Protein AF-A0A351AFG5-F1 (afdb_monomer)

Mean predicted aligned error: 5.0 Å

Sequence (66 aa):
MKDRQLKVVRLIEPELCLECRFAQMADVEMADGTHQRMIHCRRLDCDNWDYQSAADANALDLDDAA

Structure (mmCIF, N/CA/C/O backbone):
data_AF-A0A351AFG5-F1
#
_entry.id   AF-A0A351AFG5-F1
#
loop_
_atom_site.group_PDB
_atom_site.id
_atom_site.type_symbol
_atom_site.label_atom_id
_atom_site.label_alt_id
_atom_site.label_comp_id
_atom_site.label_asym_id
_atom_site.label_entity_id
_atom_site.label_seq_id
_atom_site.pdbx_PDB_ins_code
_atom_site.Cartn_x
_atom_site.Cartn_y
_atom_site.Cartn_z
_atom_site.occupancy
_atom_site.B_iso_or_equiv
_atom_site.auth_seq_id
_atom_site.auth_comp_id
_atom_site.auth_asym_id
_atom_site.auth_atom_id
_atom_site.pdbx_PDB_model_num
ATOM 1 N N . MET A 1 1 ? 5.794 7.475 17.908 1.00 43.69 1 MET A N 1
ATOM 2 C CA . MET A 1 1 ? 6.243 7.381 16.500 1.00 43.69 1 MET A CA 1
ATOM 3 C C . MET A 1 1 ? 5.374 8.340 15.701 1.00 43.69 1 MET A C 1
ATOM 5 O O . MET A 1 1 ? 4.204 8.418 16.029 1.00 43.69 1 MET A O 1
ATOM 9 N N . LYS A 1 2 ? 5.908 9.134 14.757 1.00 41.44 2 LYS A N 1
ATOM 10 C CA . LYS A 1 2 ? 5.041 9.914 13.849 1.00 41.44 2 LYS A CA 1
ATOM 11 C C . LYS A 1 2 ? 4.120 8.917 13.148 1.00 41.44 2 LYS A C 1
ATOM 13 O O . LYS A 1 2 ? 4.664 8.003 12.530 1.00 41.44 2 LYS A O 1
ATOM 18 N N . ASP A 1 3 ? 2.808 9.083 13.285 1.00 51.66 3 ASP A N 1
ATOM 19 C CA . ASP A 1 3 ? 1.781 8.278 12.623 1.00 51.66 3 ASP A CA 1
ATOM 20 C C . ASP A 1 3 ? 2.067 8.245 11.121 1.00 51.66 3 ASP A C 1
ATOM 22 O O . ASP A 1 3 ? 1.768 9.186 10.383 1.00 51.66 3 ASP A O 1
ATOM 26 N N . ARG A 1 4 ? 2.758 7.200 10.658 1.00 63.97 4 ARG A N 1
ATOM 27 C CA . ARG A 1 4 ? 2.923 6.969 9.228 1.00 63.97 4 ARG A CA 1
ATOM 28 C C . ARG A 1 4 ? 1.552 6.508 8.768 1.00 63.97 4 ARG A C 1
ATOM 30 O O . ARG A 1 4 ? 1.181 5.381 9.067 1.00 63.97 4 ARG A O 1
ATOM 37 N N . GLN A 1 5 ? 0.793 7.392 8.117 1.00 72.00 5 GLN A N 1
ATOM 38 C CA . GLN A 1 5 ? -0.459 7.000 7.475 1.00 72.00 5 GLN A CA 1
ATOM 39 C C . GLN A 1 5 ? -0.150 5.873 6.491 1.00 72.00 5 GLN A C 1
ATOM 41 O O . GLN A 1 5 ? 0.495 6.097 5.465 1.00 72.00 5 GLN A O 1
ATOM 46 N N . LEU A 1 6 ? -0.567 4.663 6.849 1.00 85.06 6 LEU A N 1
ATOM 47 C CA . LEU A 1 6 ? -0.523 3.504 5.977 1.00 85.06 6 LEU A CA 1
ATOM 48 C C . LEU A 1 6 ? -1.573 3.700 4.889 1.00 85.06 6 LEU A C 1
ATOM 50 O O . LEU A 1 6 ? -2.733 3.999 5.172 1.00 85.06 6 LEU A O 1
ATOM 54 N N . LYS A 1 7 ? -1.138 3.561 3.640 1.00 89.56 7 LYS A N 1
ATOM 55 C CA . LYS A 1 7 ? -2.012 3.600 2.473 1.00 89.56 7 LYS A CA 1
ATOM 56 C C . LYS A 1 7 ? -1.970 2.242 1.799 1.00 89.56 7 LYS A C 1
ATOM 58 O O . LYS A 1 7 ? -0.889 1.724 1.526 1.00 89.56 7 LYS A O 1
ATOM 63 N N . VAL A 1 8 ? -3.144 1.701 1.512 1.00 92.62 8 VAL A N 1
ATOM 64 C CA . VAL A 1 8 ? -3.313 0.526 0.661 1.00 92.62 8 VAL A CA 1
ATOM 65 C C . VAL A 1 8 ? -3.588 1.019 -0.747 1.00 92.62 8 VAL A C 1
ATOM 67 O O . VAL A 1 8 ? -4.439 1.881 -0.955 1.00 92.62 8 VAL A O 1
ATOM 70 N N . VAL A 1 9 ? -2.840 0.492 -1.708 1.00 94.25 9 VAL A N 1
ATOM 71 C CA . VAL A 1 9 ? -2.962 0.817 -3.130 1.00 94.25 9 VAL A CA 1
ATOM 72 C C . VAL A 1 9 ? -2.993 -0.476 -3.931 1.00 94.25 9 VAL A C 1
ATOM 74 O O . VAL A 1 9 ? -2.414 -1.489 -3.538 1.00 94.25 9 VAL A O 1
ATOM 77 N N . ARG A 1 10 ? -3.639 -0.434 -5.089 1.00 94.50 10 ARG A N 1
ATOM 78 C CA . ARG A 1 10 ? -3.531 -1.466 -6.112 1.00 94.50 10 ARG A CA 1
ATOM 79 C C . ARG A 1 10 ? -2.140 -1.409 -6.749 1.00 94.50 10 ARG A C 1
ATOM 81 O O . ARG A 1 10 ? -1.597 -0.331 -6.992 1.00 94.50 10 ARG A O 1
ATOM 88 N N . LEU A 1 11 ? -1.586 -2.579 -7.048 1.00 94.62 11 LEU A N 1
ATOM 89 C CA . LEU A 1 11 ? -0.363 -2.707 -7.840 1.00 94.62 11 LEU A CA 1
ATOM 90 C C . LEU A 1 11 ? -0.710 -2.764 -9.330 1.00 94.62 11 LEU A C 1
ATOM 92 O O . LEU A 1 11 ? -1.720 -3.365 -9.710 1.00 94.62 11 LEU A O 1
ATOM 96 N N . ILE A 1 12 ? 0.115 -2.137 -10.167 1.00 95.19 12 ILE A N 1
ATOM 97 C CA . ILE A 1 12 ? -0.051 -2.176 -11.627 1.00 95.19 12 ILE A CA 1
ATOM 98 C C . ILE A 1 12 ? 0.367 -3.561 -12.144 1.00 95.19 12 ILE A C 1
ATOM 100 O O . ILE A 1 12 ? -0.407 -4.204 -12.848 1.00 95.19 12 ILE A O 1
ATOM 104 N N . GLU A 1 13 ? 1.535 -4.038 -11.704 1.00 94.19 13 GLU A N 1
ATOM 105 C CA . GLU A 1 13 ? 2.125 -5.351 -11.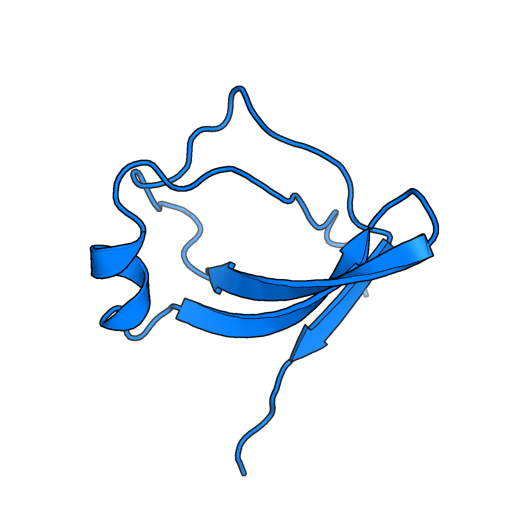999 1.00 94.19 13 GLU A CA 1
ATOM 106 C C . GLU A 1 13 ? 2.484 -6.073 -10.68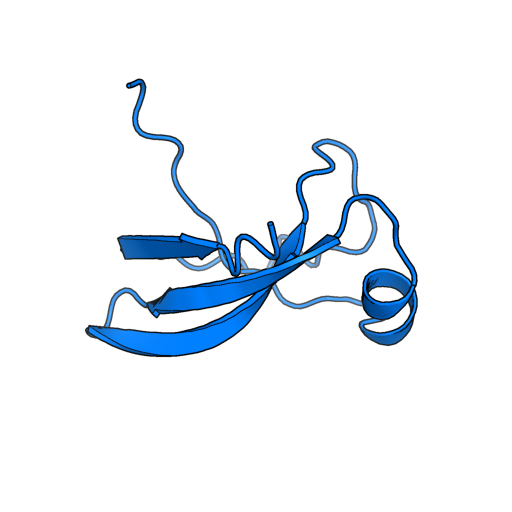0 1.00 94.19 13 GLU A C 1
ATOM 108 O O . GLU A 1 13 ? 3.598 -5.920 -10.163 1.00 94.19 13 GLU A O 1
ATOM 113 N N . PRO A 1 14 ? 1.543 -6.808 -10.057 1.00 91.31 14 PRO A N 1
ATOM 114 C CA . PRO A 1 14 ? 1.751 -7.451 -8.755 1.00 91.31 14 PRO A CA 1
ATOM 115 C C . PRO A 1 14 ? 2.928 -8.433 -8.715 1.00 91.31 14 PRO A C 1
ATOM 117 O O . PRO A 1 14 ? 3.615 -8.533 -7.696 1.00 91.31 14 PRO A O 1
ATOM 120 N N . GLU A 1 15 ? 3.185 -9.133 -9.818 1.00 92.19 15 GLU A N 1
ATOM 121 C CA . GLU A 1 15 ? 4.219 -10.162 -9.938 1.00 92.19 15 GLU A CA 1
ATOM 122 C C . GLU A 1 15 ? 5.619 -9.580 -9.705 1.00 92.19 15 GLU A C 1
ATOM 124 O O . GLU A 1 15 ? 6.435 -10.194 -9.019 1.00 92.19 15 GLU A O 1
ATOM 129 N N . LEU A 1 16 ? 5.871 -8.347 -10.164 1.00 93.31 16 LEU A N 1
ATOM 130 C CA . LEU A 1 16 ? 7.145 -7.652 -9.940 1.00 93.31 16 LEU A CA 1
ATOM 131 C C . LEU A 1 16 ? 7.409 -7.389 -8.455 1.00 93.31 16 LEU A C 1
ATOM 133 O O . LEU A 1 16 ? 8.558 -7.363 -8.011 1.00 93.31 16 LEU A O 1
ATOM 137 N N . CYS A 1 17 ? 6.354 -7.186 -7.665 1.00 93.38 17 CYS A N 1
ATOM 138 C CA . CYS A 1 17 ? 6.493 -6.966 -6.233 1.00 93.38 17 CYS A CA 1
ATOM 139 C C . CYS A 1 17 ? 6.760 -8.258 -5.457 1.00 93.38 17 CYS A C 1
ATOM 141 O O . CYS A 1 17 ? 7.353 -8.172 -4.388 1.00 93.38 17 CYS A O 1
ATOM 143 N N . LEU A 1 18 ? 6.403 -9.434 -5.981 1.00 90.12 18 LEU A N 1
ATOM 144 C CA . LEU A 1 18 ? 6.711 -10.715 -5.333 1.00 90.12 18 LEU A CA 1
ATOM 145 C C . LEU A 1 18 ? 8.214 -11.036 -5.355 1.00 90.12 18 LEU A C 1
ATOM 147 O O . LEU A 1 18 ? 8.714 -11.696 -4.448 1.00 90.12 18 LEU A O 1
ATOM 151 N N . GLU A 1 19 ? 8.941 -10.532 -6.353 1.00 91.88 19 GLU A N 1
ATOM 152 C CA . GLU A 1 19 ? 10.397 -10.707 -6.494 1.00 91.88 19 GLU A CA 1
ATOM 153 C C . GLU A 1 19 ? 11.201 -9.486 -6.000 1.00 91.88 19 GLU A C 1
ATOM 155 O O . GLU A 1 19 ? 12.436 -9.477 -5.991 1.00 91.88 19 GLU A O 1
ATOM 160 N N . CYS A 1 20 ? 10.519 -8.421 -5.572 1.00 93.50 20 CYS A N 1
ATOM 161 C CA . CYS A 1 20 ? 11.157 -7.175 -5.170 1.00 93.50 20 CYS A CA 1
ATOM 162 C C . CYS A 1 20 ? 11.725 -7.265 -3.748 1.00 93.50 20 CYS A C 1
ATOM 164 O O . CYS A 1 20 ? 10.986 -7.379 -2.776 1.00 93.50 20 CYS A O 1
ATOM 166 N N . ARG A 1 21 ? 13.037 -7.050 -3.586 1.00 93.56 21 ARG A N 1
ATOM 167 C CA . ARG A 1 21 ? 13.711 -7.043 -2.265 1.00 93.56 21 ARG A CA 1
ATOM 168 C C . ARG A 1 21 ? 13.177 -6.015 -1.250 1.00 93.56 21 ARG A C 1
ATOM 170 O O . ARG A 1 21 ? 13.544 -6.052 -0.079 1.00 93.56 21 ARG A O 1
ATOM 177 N N . PHE A 1 22 ? 12.398 -5.035 -1.707 1.00 93.25 22 PHE A N 1
ATOM 178 C CA . PHE A 1 22 ? 11.801 -3.994 -0.862 1.00 93.25 22 PHE A CA 1
ATOM 179 C C . PHE A 1 22 ? 10.360 -4.309 -0.447 1.00 93.25 22 PHE A C 1
ATOM 181 O O . PHE A 1 22 ? 9.797 -3.575 0.371 1.00 93.25 22 PHE A O 1
ATOM 188 N N . ALA A 1 23 ? 9.780 -5.363 -1.015 1.00 93.38 23 ALA A N 1
ATOM 189 C CA . ALA A 1 23 ? 8.448 -5.848 -0.721 1.00 93.38 23 ALA A CA 1
ATOM 190 C C . ALA A 1 23 ? 8.513 -7.014 0.274 1.00 93.38 23 ALA A C 1
ATOM 192 O O . ALA A 1 23 ? 9.469 -7.787 0.287 1.00 93.38 23 ALA A O 1
ATOM 193 N N . GLN A 1 24 ? 7.503 -7.107 1.130 1.00 93.69 24 GLN A N 1
ATOM 194 C CA . GLN A 1 24 ? 7.345 -8.173 2.116 1.00 93.69 24 GLN A CA 1
ATOM 195 C C . GLN A 1 24 ? 5.856 -8.472 2.277 1.00 93.69 24 GLN A C 1
ATOM 197 O O . GLN A 1 24 ? 5.034 -7.574 2.102 1.00 93.69 24 GLN A O 1
ATOM 202 N N . MET A 1 25 ? 5.503 -9.713 2.603 1.00 93.62 25 MET A N 1
ATOM 203 C CA . MET A 1 25 ? 4.127 -10.036 2.978 1.00 93.62 25 MET A CA 1
ATOM 204 C C . MET A 1 25 ? 3.817 -9.483 4.370 1.00 93.62 25 MET A C 1
ATOM 206 O O . MET A 1 25 ? 4.683 -9.452 5.244 1.00 93.62 25 MET A O 1
ATOM 210 N N . ALA A 1 26 ? 2.589 -9.026 4.553 1.00 93.38 26 ALA A N 1
ATOM 211 C CA . ALA A 1 26 ? 2.116 -8.482 5.810 1.00 93.38 26 ALA A CA 1
ATOM 212 C C . ALA A 1 26 ? 0.614 -8.711 5.954 1.00 93.38 26 ALA A C 1
ATOM 214 O O . ALA A 1 26 ? -0.108 -8.759 4.953 1.00 93.38 26 ALA A O 1
ATOM 215 N N . ASP A 1 27 ? 0.147 -8.803 7.190 1.00 94.56 27 ASP A N 1
ATOM 216 C CA . ASP A 1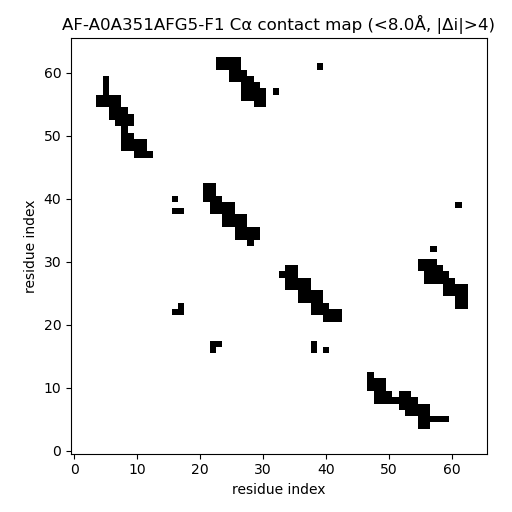 27 ? -1.271 -8.772 7.509 1.00 94.56 27 ASP A CA 1
ATOM 217 C C . ASP A 1 27 ? -1.687 -7.318 7.766 1.00 94.56 27 ASP A C 1
ATOM 219 O O . ASP A 1 27 ? -1.104 -6.604 8.581 1.00 94.56 27 ASP A O 1
ATOM 223 N N . VAL A 1 28 ? -2.666 -6.842 7.000 1.00 92.94 28 VAL A N 1
ATOM 224 C CA . VAL A 1 28 ? -3.134 -5.453 7.027 1.00 92.94 28 VAL A CA 1
ATOM 225 C C . VAL A 1 28 ? -4.541 -5.412 7.592 1.00 92.94 28 VAL A C 1
ATOM 227 O O . VAL A 1 28 ? -5.434 -6.083 7.072 1.00 92.94 28 VAL A O 1
ATOM 230 N N . GLU A 1 29 ? -4.745 -4.586 8.615 1.00 93.50 29 GLU A N 1
ATOM 231 C CA . GLU A 1 29 ? -6.076 -4.232 9.098 1.00 93.50 29 GLU A CA 1
ATOM 232 C C . GLU A 1 29 ? -6.602 -3.041 8.290 1.00 93.50 29 GLU A C 1
ATOM 234 O O . GLU A 1 29 ? -6.089 -1.9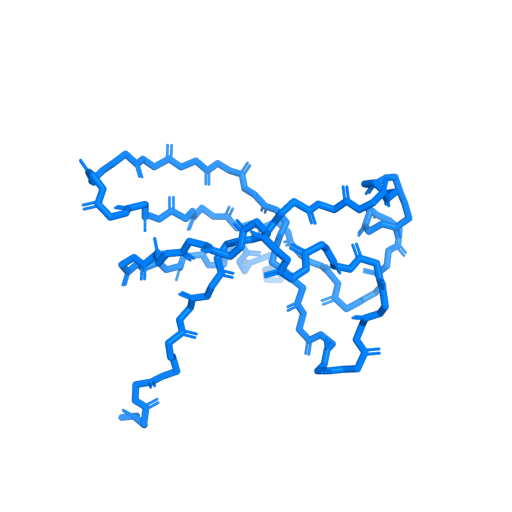18 8.367 1.00 93.50 29 GLU A O 1
ATOM 239 N N . MET A 1 30 ? -7.640 -3.293 7.504 1.00 91.44 30 MET A N 1
ATOM 240 C CA . MET A 1 30 ? -8.346 -2.292 6.713 1.00 91.44 30 MET A CA 1
ATOM 241 C C . MET A 1 30 ? -9.203 -1.391 7.612 1.00 91.44 30 MET A C 1
ATOM 243 O O . MET A 1 30 ? -9.544 -1.747 8.738 1.00 91.44 30 MET A O 1
ATOM 247 N N . ALA A 1 31 ? -9.617 -0.229 7.099 1.00 88.31 31 ALA A N 1
ATOM 248 C CA . ALA A 1 31 ? -10.455 0.717 7.845 1.00 88.31 31 ALA A CA 1
ATOM 249 C C . ALA A 1 31 ? -11.799 0.130 8.337 1.00 88.31 31 ALA A C 1
ATOM 251 O O . ALA A 1 31 ? -12.367 0.625 9.309 1.00 88.31 31 ALA A O 1
ATOM 252 N N . ASP A 1 32 ? -12.306 -0.921 7.687 1.00 88.38 32 ASP A N 1
ATOM 253 C CA . ASP A 1 32 ? -13.526 -1.643 8.074 1.00 88.38 32 ASP A CA 1
ATOM 254 C C . ASP A 1 32 ? -13.294 -2.735 9.142 1.00 88.38 32 ASP A C 1
ATOM 256 O O . ASP A 1 32 ? -14.234 -3.436 9.520 1.00 88.38 32 ASP A O 1
ATOM 260 N N . GLY A 1 33 ? -12.060 -2.878 9.639 1.00 89.69 33 GLY A N 1
ATOM 261 C CA . GLY A 1 33 ? -11.647 -3.884 10.622 1.00 89.69 33 GLY A CA 1
ATOM 262 C C . GLY A 1 33 ? -11.352 -5.263 10.023 1.00 89.69 33 GLY A C 1
ATOM 263 O O . GLY A 1 33 ? -10.991 -6.194 10.751 1.00 89.69 33 GLY A O 1
ATOM 264 N N . THR A 1 34 ? -11.497 -5.437 8.704 1.00 92.75 34 THR A N 1
ATOM 265 C CA . THR A 1 34 ? -11.103 -6.686 8.045 1.00 92.75 34 THR A CA 1
ATOM 266 C C . THR A 1 34 ? -9.586 -6.809 7.984 1.00 92.75 34 THR A C 1
ATOM 268 O O . THR A 1 34 ? -8.872 -5.821 7.832 1.00 92.75 34 THR A O 1
ATOM 271 N N . HIS A 1 35 ? -9.092 -8.040 8.109 1.00 93.00 35 HIS A N 1
ATOM 272 C CA . HIS A 1 35 ? -7.668 -8.345 8.008 1.00 93.00 35 HIS A CA 1
ATOM 273 C C . HIS A 1 35 ? -7.393 -9.063 6.692 1.00 93.00 35 HIS A C 1
ATOM 275 O O . HIS A 1 35 ? -8.099 -10.014 6.340 1.00 93.00 35 HIS A O 1
ATOM 281 N N . GLN A 1 36 ? -6.387 -8.605 5.954 1.00 92.69 36 GLN A N 1
ATOM 282 C CA . GLN A 1 36 ? -6.021 -9.171 4.660 1.00 92.69 36 GLN A CA 1
ATOM 283 C C . GLN A 1 36 ? -4.510 -9.291 4.520 1.00 92.69 36 GLN A C 1
ATOM 285 O O . GLN A 1 36 ? -3.764 -8.369 4.845 1.00 92.69 36 GLN A O 1
ATOM 290 N N . ARG A 1 37 ? -4.074 -10.417 3.955 1.00 93.31 37 ARG A N 1
ATOM 291 C CA . ARG A 1 37 ? -2.668 -10.660 3.652 1.00 93.31 37 ARG A CA 1
ATOM 292 C C . ARG A 1 37 ? -2.290 -9.944 2.360 1.00 93.31 37 ARG A C 1
ATOM 294 O O . ARG A 1 37 ? -2.806 -10.268 1.290 1.00 93.31 37 ARG A O 1
ATOM 301 N N . MET A 1 38 ? -1.403 -8.965 2.464 1.00 93.69 38 MET A N 1
ATOM 302 C CA . MET A 1 38 ? -1.044 -8.040 1.391 1.00 93.69 38 MET A CA 1
ATOM 303 C C . MET A 1 38 ? 0.472 -7.901 1.245 1.00 93.69 38 MET A C 1
ATOM 305 O O . MET A 1 38 ? 1.249 -8.302 2.110 1.00 93.69 38 MET A O 1
ATOM 309 N N . ILE A 1 39 ? 0.896 -7.303 0.132 1.00 94.06 39 ILE A N 1
ATOM 310 C CA . ILE A 1 39 ? 2.287 -6.907 -0.070 1.00 94.06 39 ILE A CA 1
ATOM 311 C C . ILE A 1 39 ? 2.499 -5.524 0.546 1.00 94.06 39 ILE A C 1
ATOM 313 O O . ILE A 1 39 ? 1.935 -4.531 0.087 1.00 94.06 39 ILE A O 1
ATOM 317 N N . HIS A 1 40 ? 3.381 -5.441 1.532 1.00 93.75 40 HIS A N 1
ATOM 318 C CA . HIS A 1 40 ? 3.894 -4.187 2.053 1.00 93.75 40 HIS A CA 1
ATOM 319 C C . HIS A 1 40 ? 5.148 -3.765 1.280 1.00 93.75 40 HIS A C 1
ATOM 321 O O . HIS A 1 40 ? 6.210 -4.384 1.376 1.00 93.75 40 HIS A O 1
ATOM 327 N N . CYS A 1 41 ? 5.030 -2.683 0.512 1.00 93.31 41 CYS A N 1
ATOM 328 C CA . CYS A 1 41 ? 6.148 -2.094 -0.215 1.00 93.31 41 CYS A CA 1
ATOM 329 C C . CYS A 1 41 ? 6.769 -0.942 0.585 1.00 93.31 41 CYS A C 1
ATOM 331 O O . CYS A 1 41 ? 6.093 0.022 0.935 1.00 93.31 41 CYS A O 1
ATOM 333 N N . ARG A 1 42 ? 8.083 -1.006 0.832 1.00 91.00 42 ARG A N 1
ATOM 334 C CA . ARG A 1 42 ? 8.820 0.021 1.600 1.00 91.00 42 ARG A CA 1
ATOM 335 C C . ARG A 1 42 ? 9.501 1.081 0.731 1.00 91.00 42 ARG A C 1
ATOM 337 O O . ARG A 1 42 ? 10.191 1.959 1.250 1.00 91.00 42 ARG A O 1
ATOM 344 N N . ARG A 1 43 ? 9.364 0.980 -0.591 1.00 91.56 43 ARG A N 1
ATOM 345 C CA . ARG A 1 43 ? 10.051 1.842 -1.551 1.00 91.56 43 ARG A CA 1
ATOM 346 C C . ARG A 1 43 ? 9.272 3.142 -1.748 1.00 91.56 43 ARG A C 1
ATOM 348 O O . ARG A 1 43 ? 8.205 3.117 -2.329 1.00 91.56 43 ARG A O 1
ATOM 355 N N . LEU A 1 44 ? 9.808 4.272 -1.288 1.00 87.06 44 LEU A N 1
ATOM 356 C CA . LEU A 1 44 ? 9.103 5.566 -1.325 1.00 87.06 44 LEU A CA 1
ATOM 357 C C . LEU A 1 44 ? 8.921 6.143 -2.742 1.00 87.06 44 LEU A C 1
ATOM 359 O O . LEU A 1 44 ? 8.085 7.019 -2.934 1.00 87.06 44 LEU A O 1
ATOM 363 N N . ASP A 1 45 ? 9.708 5.664 -3.704 1.00 88.88 45 ASP A N 1
ATOM 364 C CA . ASP A 1 45 ? 9.726 6.060 -5.115 1.00 88.88 45 ASP A CA 1
ATOM 365 C C . ASP A 1 45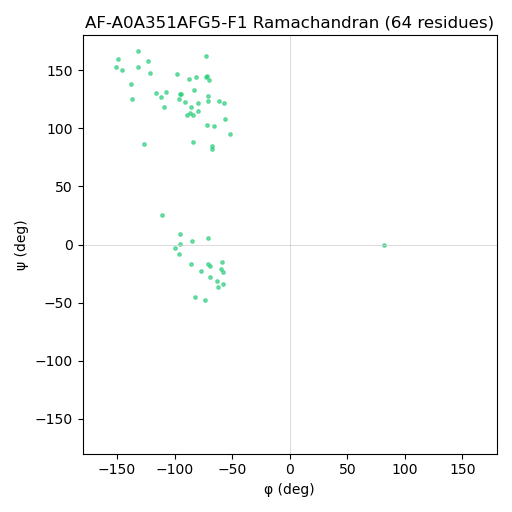 ? 9.200 4.947 -6.044 1.00 88.88 45 ASP A C 1
ATOM 367 O O . ASP A 1 45 ? 9.610 4.868 -7.199 1.00 88.88 45 ASP A O 1
ATOM 371 N N . CYS A 1 46 ? 8.355 4.034 -5.546 1.00 92.56 46 CYS A N 1
ATOM 372 C CA . CYS A 1 46 ? 7.817 2.951 -6.370 1.00 92.56 46 CYS A CA 1
ATOM 373 C C . CYS A 1 46 ? 6.802 3.493 -7.386 1.00 92.56 46 CYS A C 1
ATOM 375 O O . CYS A 1 46 ? 5.794 4.087 -7.015 1.00 92.56 46 CYS A O 1
ATOM 377 N N . ASP A 1 47 ? 7.041 3.233 -8.665 1.00 93.69 47 ASP A N 1
ATOM 378 C CA . ASP A 1 47 ? 6.155 3.574 -9.781 1.00 93.69 47 ASP A CA 1
ATOM 379 C C . ASP A 1 47 ? 5.078 2.509 -10.042 1.00 93.69 47 ASP A C 1
ATOM 381 O O . ASP A 1 47 ? 4.063 2.801 -10.663 1.00 93.69 47 ASP A O 1
ATOM 385 N N . ASN A 1 48 ? 5.249 1.297 -9.503 1.00 94.44 48 ASN A N 1
ATOM 386 C CA . ASN A 1 48 ? 4.269 0.207 -9.595 1.00 94.44 48 ASN A CA 1
ATOM 387 C C . ASN A 1 48 ? 2.981 0.406 -8.758 1.00 94.44 48 ASN A C 1
ATOM 389 O O . ASN A 1 48 ? 2.159 -0.506 -8.639 1.00 94.44 48 ASN A O 1
ATOM 393 N N . TRP A 1 49 ? 2.806 1.563 -8.119 1.00 93.75 49 TRP A N 1
ATOM 394 C CA . TRP A 1 49 ? 1.626 1.879 -7.318 1.00 93.75 49 TRP A CA 1
ATOM 395 C C . TRP A 1 49 ? 0.597 2.657 -8.130 1.00 93.75 49 TRP A C 1
ATOM 397 O O . TRP A 1 49 ? 0.889 3.712 -8.691 1.00 93.75 49 TRP A O 1
ATOM 407 N N . ASP A 1 50 ? -0.649 2.200 -8.105 1.00 94.38 50 ASP A N 1
ATOM 408 C CA . ASP A 1 50 ? -1.772 2.989 -8.592 1.00 94.38 50 ASP A CA 1
ATOM 409 C C . ASP A 1 50 ? -2.257 3.950 -7.493 1.00 94.38 50 ASP A C 1
ATOM 411 O O . ASP A 1 50 ? -3.149 3.630 -6.704 1.00 94.38 50 ASP A O 1
ATOM 415 N N . TYR A 1 51 ? -1.678 5.152 -7.430 1.00 87.38 51 TYR A N 1
ATOM 416 C CA . TYR A 1 51 ? -2.040 6.163 -6.425 1.00 87.38 51 TYR A CA 1
ATOM 417 C C . TYR A 1 51 ? -3.513 6.591 -6.463 1.00 87.38 51 TYR A C 1
ATOM 419 O O . TYR A 1 51 ? -4.022 7.093 -5.461 1.00 87.38 51 TYR A O 1
ATOM 427 N N . GLN A 1 52 ? -4.217 6.395 -7.584 1.00 92.56 52 GLN A N 1
ATOM 428 C CA . GLN A 1 52 ? -5.641 6.732 -7.680 1.00 92.56 52 GLN A CA 1
ATOM 429 C C . GLN A 1 52 ? -6.520 5.778 -6.861 1.00 92.56 52 GLN A C 1
ATOM 431 O O . GLN A 1 52 ? -7.662 6.106 -6.555 1.00 92.56 52 GLN A O 1
ATOM 436 N N . SER A 1 53 ? -5.978 4.622 -6.475 1.00 91.44 53 SER A N 1
ATOM 437 C CA . SER A 1 53 ? -6.661 3.596 -5.684 1.00 91.44 53 SER A CA 1
ATOM 438 C C . SER A 1 53 ? -6.395 3.681 -4.175 1.00 91.44 53 SER A C 1
ATOM 440 O O . SER A 1 53 ? -6.757 2.763 -3.443 1.00 91.44 53 SER A O 1
ATOM 442 N N . ALA A 1 54 ? -5.745 4.751 -3.703 1.00 91.44 54 ALA A N 1
ATOM 443 C CA . ALA A 1 54 ? -5.311 4.865 -2.315 1.00 91.44 54 ALA A CA 1
ATOM 444 C C . ALA A 1 54 ? -6.483 4.827 -1.317 1.00 91.44 54 ALA A C 1
ATOM 446 O O . ALA A 1 54 ? -7.371 5.680 -1.344 1.00 91.44 54 ALA A O 1
ATOM 447 N N . ALA A 1 55 ? -6.417 3.875 -0.389 1.00 90.88 55 ALA A N 1
ATOM 448 C CA . ALA A 1 55 ? -7.316 3.722 0.747 1.00 90.88 55 ALA A CA 1
ATOM 449 C C . ALA A 1 55 ? -6.535 3.732 2.069 1.00 90.88 55 ALA A C 1
ATOM 451 O O . ALA A 1 55 ? -5.332 3.462 2.098 1.00 90.88 55 ALA A O 1
ATOM 452 N N . ASP A 1 56 ? -7.222 4.051 3.164 1.00 90.88 56 ASP A N 1
ATOM 453 C CA . ASP A 1 56 ? -6.637 4.049 4.506 1.00 90.88 56 ASP A CA 1
ATOM 454 C C . ASP A 1 56 ? -6.596 2.637 5.104 1.00 90.88 56 ASP A C 1
ATOM 456 O O . ASP A 1 56 ? -7.520 1.840 4.921 1.00 90.88 56 ASP A O 1
ATOM 460 N N . ALA A 1 57 ? -5.530 2.358 5.855 1.00 88.62 57 ALA A N 1
ATOM 461 C CA . ALA A 1 57 ? -5.411 1.183 6.711 1.00 88.62 57 ALA A CA 1
ATOM 462 C C . ALA A 1 57 ? -5.172 1.602 8.163 1.00 88.62 57 ALA A C 1
ATOM 464 O O . ALA A 1 57 ? -4.522 2.617 8.435 1.00 88.62 57 ALA A O 1
ATOM 465 N N . ASN A 1 58 ? -5.695 0.799 9.085 1.00 89.44 58 ASN A N 1
ATOM 466 C CA . ASN A 1 58 ? -5.602 1.037 10.520 1.00 89.44 58 ASN A CA 1
ATOM 467 C C . ASN A 1 58 ? -4.266 0.542 11.073 1.00 89.44 58 ASN A C 1
ATOM 469 O O . ASN A 1 58 ? -3.611 1.248 11.842 1.00 89.44 58 ASN A O 1
ATOM 473 N N . ALA A 1 59 ? -3.856 -0.662 10.669 1.00 88.06 59 ALA A N 1
ATOM 474 C CA . ALA A 1 59 ? -2.665 -1.318 11.186 1.00 88.06 59 ALA A CA 1
ATOM 475 C C . ALA A 1 59 ? -2.004 -2.221 10.140 1.00 88.06 59 ALA A C 1
ATOM 477 O O . ALA A 1 59 ? -2.610 -2.630 9.149 1.00 88.06 59 ALA A O 1
ATOM 478 N N . LEU A 1 60 ? -0.730 -2.512 10.382 1.00 89.62 60 LEU A N 1
ATOM 479 C CA . LEU A 1 60 ? 0.107 -3.397 9.587 1.00 89.62 60 LEU A CA 1
ATOM 480 C C . LEU A 1 60 ? 0.906 -4.268 10.553 1.00 89.62 60 LEU A C 1
ATOM 482 O O . LEU A 1 60 ? 1.638 -3.724 11.383 1.00 89.62 60 LEU A O 1
ATOM 486 N N . ASP A 1 61 ? 0.804 -5.581 10.395 1.00 90.56 61 ASP A N 1
ATOM 487 C CA . ASP A 1 61 ? 1.673 -6.5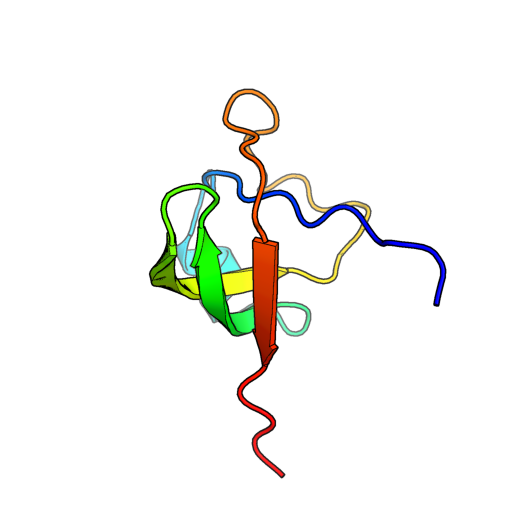58 11.038 1.00 90.56 61 ASP A CA 1
ATOM 488 C C . ASP A 1 61 ? 2.590 -7.179 9.983 1.00 90.56 61 ASP A C 1
ATOM 490 O O . ASP A 1 61 ? 2.134 -7.743 8.986 1.00 90.56 61 ASP A O 1
ATOM 494 N N . LEU A 1 62 ? 3.897 -6.994 10.153 1.00 85.75 62 LEU A N 1
ATOM 495 C CA . LEU A 1 62 ? 4.875 -7.548 9.228 1.00 85.75 62 LEU A CA 1
ATOM 496 C C . LEU A 1 62 ? 5.143 -8.989 9.624 1.00 85.75 62 LEU A C 1
ATOM 498 O O . LEU A 1 62 ? 5.450 -9.258 10.782 1.00 85.75 62 LEU A O 1
ATOM 502 N N . ASP A 1 6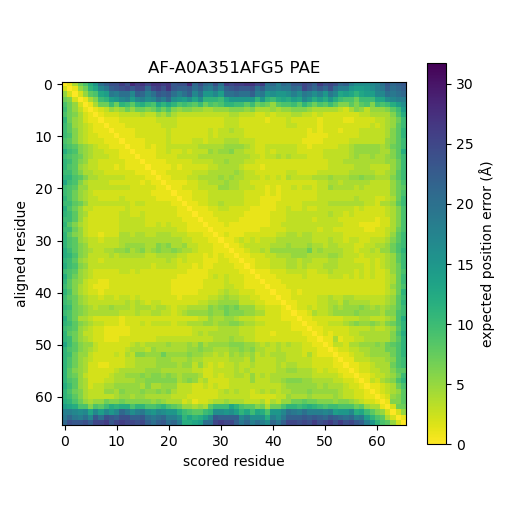3 ? 5.136 -9.892 8.644 1.00 76.94 63 ASP A N 1
ATOM 503 C CA . ASP A 1 63 ? 5.692 -11.224 8.846 1.00 76.94 63 ASP A CA 1
ATOM 504 C C . ASP A 1 63 ? 7.210 -11.094 9.025 1.00 76.94 63 ASP A C 1
ATOM 506 O O . ASP A 1 63 ? 7.977 -11.242 8.067 1.00 76.94 63 ASP A O 1
ATOM 510 N N . ASP A 1 64 ? 7.664 -10.769 10.234 1.00 58.62 64 ASP A N 1
ATOM 511 C CA . ASP A 1 64 ? 9.069 -10.838 10.614 1.00 58.62 64 ASP A CA 1
ATOM 512 C C . ASP A 1 64 ? 9.475 -12.318 10.626 1.00 58.62 64 ASP A C 1
ATOM 514 O O . ASP A 1 64 ? 9.451 -13.014 11.641 1.00 58.62 64 ASP A O 1
ATOM 518 N N . ALA A 1 65 ? 9.841 -12.822 9.449 1.00 47.06 65 ALA A N 1
ATOM 519 C CA . ALA A 1 65 ? 10.680 -13.998 9.347 1.00 47.06 65 ALA A CA 1
ATOM 520 C C . ALA A 1 65 ? 12.054 -13.619 9.922 1.00 47.06 65 ALA A C 1
ATOM 522 O O . ALA A 1 65 ? 12.820 -12.889 9.288 1.00 47.06 65 ALA A O 1
ATOM 523 N N . ALA A 1 66 ? 12.286 -14.061 11.160 1.00 37.66 66 ALA A N 1
ATOM 524 C CA . ALA A 1 66 ? 13.558 -14.000 11.877 1.00 37.66 66 ALA A CA 1
ATOM 525 C C . ALA A 1 66 ? 14.729 -14.601 11.081 1.00 37.66 66 ALA A C 1
ATOM 527 O O . ALA A 1 66 ? 14.504 -15.576 10.324 1.00 37.66 66 ALA A O 1
#

Secondary structure (DSSP, 8-state):
------EEEEESSHHHHHS-TTEEEEEEEETTS-EEEEEEE--TT-SSEEEEEEEEEEEEEE----

Foldseek 3Di:
DPPPFDKDFDFQDVVVLVPDPQWAWKWFQFPVRDTDTDIDGPDPPDPRTPPVRIGTTDDIGTPPPD

Nearest PDB structures (foldseek):
  2f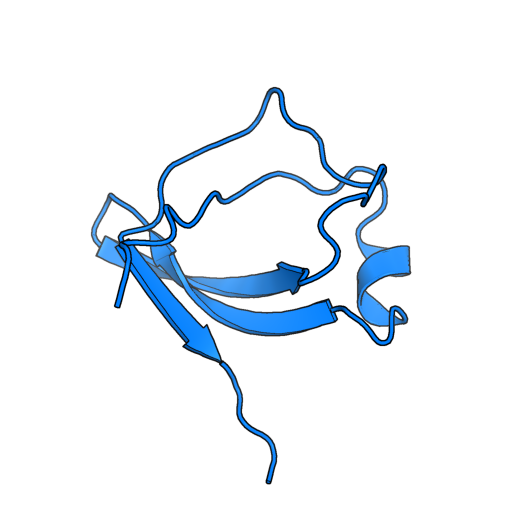g9-assembly1_A  TM=3.807E-01  e=2.850E+00  Bacteroides thetaiotaomicron VPI-5482
  7ahm-assembly2_C  TM=3.680E-01  e=6.663E+00  Bacillus subtilis
  6z9c-assembly1_A  TM=3.180E-01  e=5.554E+00  Homo sapiens
  1tza-assembly1_A  TM=3.106E-01  e=7.080E+00  Shewanella oneidensis MR-1

Radius of gyration: 11.72 Å; Cα contacts (8 Å, |Δi|>4): 103; chains: 1; bounding box: 27×24×28 Å

Solvent-a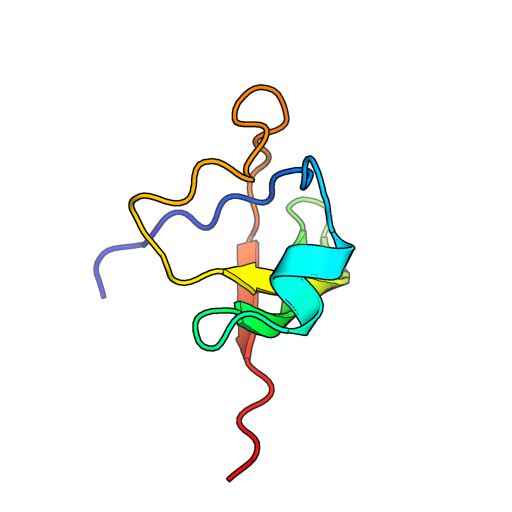ccessible surface area (backbone atoms only — not comparable to full-atom values): 4179 Å² total; per-residue (Å²): 128,86,83,72,82,48,68,46,57,47,58,76,58,59,70,63,47,76,75,32,92,57,38,42,60,23,44,31,29,35,74,88,69,49,75,46,81,40,79,46,71,72,57,93,82,60,77,57,56,37,72,93,55,59,40,67,39,73,48,75,46,71,69,77,80,126

pLDDT: mean 86.8, std 13.8, range [37.66, 95.19]